Protein AF-A0A7S2NS89-F1 (afdb_monomer_lite)

Structure (mmCIF, N/CA/C/O backbone):
data_AF-A0A7S2NS89-F1
#
_entry.id   AF-A0A7S2NS89-F1
#
loop_
_atom_site.group_PDB
_atom_site.id
_atom_site.type_symbol
_atom_site.label_atom_id
_atom_site.label_alt_id
_atom_site.label_comp_id
_atom_site.label_asym_id
_atom_site.label_entity_id
_atom_site.label_seq_id
_atom_site.pdbx_PDB_ins_code
_atom_site.Cartn_x
_atom_site.Cartn_y
_atom_site.Cartn_z
_atom_site.occupancy
_atom_site.B_iso_or_equiv
_atom_site.auth_seq_id
_atom_site.auth_comp_id
_atom_site.auth_asym_id
_atom_site.auth_atom_id
_atom_site.pdbx_PDB_model_num
ATOM 1 N N . ASP A 1 1 ? 35.127 47.337 -14.098 1.00 48.06 1 ASP A N 1
ATOM 2 C CA . ASP A 1 1 ? 35.191 46.526 -12.872 1.00 48.06 1 ASP A CA 1
ATOM 3 C C . ASP A 1 1 ? 33.994 46.816 -11.997 1.00 48.06 1 ASP A C 1
ATOM 5 O O . ASP A 1 1 ? 33.797 47.958 -11.610 1.00 48.06 1 ASP A O 1
ATOM 9 N N . LEU A 1 2 ? 33.151 45.804 -11.791 1.00 50.16 2 LEU A N 1
ATOM 10 C CA . LEU A 1 2 ? 32.056 45.836 -10.822 1.00 50.16 2 LEU A CA 1
ATOM 11 C C . LEU A 1 2 ? 32.636 45.381 -9.487 1.00 50.16 2 LEU A C 1
ATOM 13 O O . LEU A 1 2 ? 33.186 44.279 -9.414 1.00 50.16 2 LEU A O 1
ATOM 17 N N . SER A 1 3 ? 32.561 46.225 -8.461 1.00 69.19 3 SER A N 1
ATOM 18 C CA . SER A 1 3 ? 33.029 45.833 -7.138 1.00 69.19 3 SER A CA 1
ATOM 19 C C . SER A 1 3 ? 32.015 44.875 -6.487 1.00 69.19 3 SER A C 1
ATOM 21 O O . SER A 1 3 ? 30.816 44.941 -6.789 1.00 69.19 3 SER A O 1
ATOM 23 N N . PRO A 1 4 ? 32.447 43.960 -5.604 1.00 64.50 4 PRO A N 1
ATOM 24 C CA . PRO A 1 4 ? 31.531 43.089 -4.863 1.00 64.50 4 PRO A CA 1
ATOM 25 C C . PRO A 1 4 ? 30.450 43.873 -4.106 1.00 64.50 4 PRO A C 1
ATOM 27 O O . PRO A 1 4 ? 29.321 43.408 -3.961 1.00 64.50 4 PRO A O 1
ATOM 30 N N . GLU A 1 5 ? 30.779 45.086 -3.669 1.00 62.38 5 GLU A N 1
ATOM 31 C CA . GLU A 1 5 ? 29.882 45.993 -2.963 1.00 62.38 5 GLU A CA 1
ATOM 32 C C . GLU A 1 5 ? 28.824 46.584 -3.899 1.00 62.38 5 GLU A C 1
ATOM 34 O O . GLU A 1 5 ? 27.669 46.693 -3.498 1.00 62.38 5 GLU A O 1
ATOM 39 N N . ASP A 1 6 ? 29.166 46.902 -5.151 1.00 61.66 6 ASP A N 1
ATOM 40 C CA . ASP A 1 6 ? 28.194 47.343 -6.159 1.00 61.66 6 ASP A CA 1
ATOM 41 C C . ASP A 1 6 ? 27.195 46.233 -6.497 1.00 61.66 6 ASP A C 1
ATOM 43 O O . ASP A 1 6 ? 26.000 46.492 -6.612 1.00 61.66 6 ASP A O 1
ATOM 47 N N . ILE A 1 7 ? 27.652 44.980 -6.562 1.00 67.88 7 ILE A N 1
ATOM 48 C CA . ILE A 1 7 ? 26.784 43.810 -6.763 1.00 67.88 7 ILE A CA 1
ATOM 49 C C . ILE A 1 7 ? 25.850 43.618 -5.560 1.00 67.88 7 ILE A C 1
ATOM 51 O O . ILE A 1 7 ? 24.650 43.397 -5.729 1.00 67.88 7 ILE A O 1
ATOM 55 N N . PHE A 1 8 ? 26.372 43.757 -4.339 1.00 67.12 8 PHE A N 1
ATOM 56 C CA . PHE A 1 8 ? 25.578 43.675 -3.112 1.00 67.12 8 PHE A CA 1
ATOM 57 C C . PHE A 1 8 ? 24.547 44.814 -3.037 1.00 67.12 8 PHE A C 1
ATOM 59 O O . PHE A 1 8 ? 23.379 44.596 -2.723 1.00 67.12 8 PHE A O 1
ATOM 66 N N . ASN A 1 9 ? 24.934 46.033 -3.404 1.00 69.12 9 ASN A N 1
ATOM 67 C CA . ASN A 1 9 ? 24.056 47.201 -3.387 1.00 69.12 9 ASN A CA 1
ATOM 68 C C . ASN A 1 9 ? 22.984 47.151 -4.488 1.00 69.12 9 ASN A C 1
ATOM 70 O O . ASN A 1 9 ? 21.846 47.549 -4.236 1.00 69.12 9 ASN A O 1
ATOM 74 N N . MET A 1 10 ? 23.300 46.598 -5.666 1.00 69.25 10 MET A N 1
ATOM 75 C CA . MET A 1 10 ? 22.321 46.298 -6.721 1.00 69.25 10 MET A CA 1
ATOM 76 C C . MET A 1 10 ? 21.316 45.223 -6.284 1.00 69.25 10 MET A C 1
ATOM 78 O O . MET A 1 10 ? 20.153 45.278 -6.678 1.00 69.25 10 MET A O 1
ATOM 82 N N . PHE A 1 11 ? 21.740 44.279 -5.440 1.00 64.88 11 PHE A N 1
ATOM 83 C CA . PHE A 1 11 ? 20.894 43.203 -4.921 1.00 64.88 11 PHE A CA 1
ATOM 84 C C . PHE A 1 11 ? 20.014 43.634 -3.729 1.00 64.88 11 PHE A C 1
ATOM 86 O O . PHE A 1 11 ? 18.867 43.205 -3.632 1.00 64.88 11 PHE A O 1
ATOM 93 N N . PHE A 1 12 ? 20.501 44.512 -2.843 1.00 65.62 12 PHE A N 1
ATOM 94 C CA . PHE A 1 12 ? 19.780 44.954 -1.633 1.00 65.62 12 PHE A CA 1
ATOM 95 C C . PHE A 1 12 ? 19.174 46.370 -1.727 1.00 65.62 12 PHE A C 1
ATOM 97 O O . PHE A 1 12 ? 18.590 46.865 -0.762 1.00 65.62 12 PHE A O 1
ATOM 104 N N . GLY A 1 13 ? 19.267 47.027 -2.888 1.00 58.16 13 GLY A N 1
ATOM 105 C CA . GLY A 1 13 ? 18.578 48.289 -3.184 1.00 58.16 13 GLY A CA 1
ATOM 106 C C . GLY A 1 13 ? 19.072 49.502 -2.388 1.00 58.16 13 GLY A C 1
ATOM 107 O O . GLY A 1 13 ? 18.308 50.447 -2.184 1.00 58.16 13 GLY A O 1
ATOM 108 N N . MET A 1 14 ? 20.323 49.489 -1.918 1.00 56.84 14 MET A N 1
ATOM 109 C CA . MET A 1 14 ? 20.934 50.637 -1.241 1.00 56.84 14 MET A CA 1
ATOM 110 C C . MET A 1 14 ? 21.544 51.587 -2.289 1.00 56.84 14 MET A C 1
ATOM 112 O O . MET A 1 14 ? 22.301 51.120 -3.141 1.00 56.84 14 MET A O 1
ATOM 116 N N . PRO A 1 15 ? 21.252 52.904 -2.270 1.00 52.16 15 PRO A N 1
ATOM 117 C CA . PRO A 1 15 ? 21.826 53.823 -3.248 1.00 52.16 15 PRO A CA 1
ATOM 118 C C . PRO A 1 15 ? 23.356 53.884 -3.087 1.00 52.16 15 PRO A C 1
ATOM 120 O O . PRO A 1 15 ? 23.833 54.063 -1.960 1.00 52.16 15 PRO A O 1
ATOM 123 N N . PRO A 1 16 ? 24.137 53.758 -4.178 1.00 51.62 16 PRO A N 1
ATOM 124 C CA . PRO A 1 16 ? 25.591 53.717 -4.099 1.00 51.62 16 PRO A CA 1
ATOM 125 C C . PRO A 1 16 ? 26.120 55.052 -3.570 1.00 51.62 16 PRO A C 1
ATOM 127 O O . PRO A 1 16 ? 26.028 56.094 -4.223 1.00 51.62 16 PRO A O 1
ATOM 130 N N . ARG A 1 17 ? 26.683 55.037 -2.358 1.00 53.09 17 ARG A N 1
ATOM 131 C CA . ARG A 1 17 ? 27.463 56.165 -1.847 1.00 53.09 17 ARG A CA 1
ATOM 132 C C . ARG A 1 17 ? 28.819 56.137 -2.535 1.00 53.09 17 ARG A C 1
ATOM 134 O O . ARG A 1 17 ? 29.743 55.474 -2.075 1.00 53.09 17 ARG A O 1
ATOM 141 N N . GLY A 1 18 ? 28.895 56.844 -3.659 1.00 46.75 18 GLY A N 1
ATOM 142 C CA . GLY A 1 18 ? 30.126 57.052 -4.406 1.00 46.75 18 GLY A CA 1
ATOM 143 C C . GLY A 1 18 ? 31.247 57.552 -3.496 1.00 46.75 18 GLY A C 1
ATOM 144 O O . GLY A 1 18 ? 31.109 58.551 -2.788 1.00 46.75 18 GLY A O 1
ATOM 145 N N . HIS A 1 19 ? 32.359 56.828 -3.514 1.00 48.91 19 HIS A N 1
ATOM 146 C CA . HIS A 1 19 ? 33.602 57.192 -2.859 1.00 48.91 19 HIS A CA 1
ATOM 147 C C . HIS A 1 19 ? 34.240 58.349 -3.646 1.00 48.91 19 HIS A C 1
ATOM 149 O O . HIS A 1 19 ? 34.795 58.139 -4.722 1.00 48.91 19 HIS A O 1
ATOM 155 N N . GLY A 1 20 ? 34.115 59.585 -3.151 1.00 40.28 20 GLY A N 1
ATOM 156 C CA . GLY A 1 20 ? 34.616 60.768 -3.853 1.00 40.28 20 GLY A CA 1
ATOM 157 C C . GLY A 1 20 ? 34.878 61.971 -2.946 1.00 40.28 20 GLY A C 1
ATOM 158 O O . GLY A 1 20 ? 33.990 62.787 -2.737 1.00 40.28 20 GLY A O 1
ATOM 159 N N . GLY A 1 21 ? 36.129 62.102 -2.487 1.00 37.44 21 GLY A N 1
ATOM 160 C CA . GLY A 1 21 ? 36.785 63.389 -2.204 1.00 37.44 21 GLY A CA 1
ATOM 161 C C . GLY A 1 21 ? 36.569 64.039 -0.819 1.00 37.44 21 GLY A C 1
ATOM 162 O O . GLY A 1 21 ? 35.435 64.210 -0.377 1.00 37.44 21 GLY A O 1
ATOM 163 N N . PRO A 1 22 ? 37.639 64.496 -0.132 1.00 43.19 22 PRO A N 1
ATOM 164 C CA . PRO A 1 22 ? 37.519 65.280 1.093 1.00 43.19 22 PRO A CA 1
ATOM 165 C C . PRO A 1 22 ? 37.335 66.772 0.770 1.00 43.19 22 PRO A C 1
ATOM 167 O O . PRO A 1 22 ? 38.300 67.460 0.439 1.00 43.19 22 PRO A O 1
ATOM 170 N N . GLN A 1 23 ? 36.120 67.308 0.928 1.00 39.75 23 GLN A N 1
ATOM 171 C CA . GLN A 1 23 ? 35.883 68.755 0.862 1.00 39.75 23 GLN A CA 1
ATOM 172 C C . GLN A 1 23 ? 35.448 69.300 2.227 1.00 39.75 23 GLN A C 1
ATOM 174 O O . GLN A 1 23 ? 34.426 68.928 2.797 1.00 39.75 23 GLN A O 1
ATOM 179 N N . ARG A 1 24 ? 36.301 70.171 2.772 1.00 41.94 24 ARG A N 1
ATOM 180 C CA . ARG A 1 24 ? 36.167 70.836 4.072 1.00 41.94 24 ARG A CA 1
ATOM 181 C C . ARG A 1 24 ? 35.017 71.861 4.106 1.00 41.94 24 ARG A C 1
ATOM 183 O O . ARG A 1 24 ? 34.802 72.554 3.118 1.00 41.94 24 ARG A O 1
ATOM 190 N N . ARG A 1 25 ? 34.532 72.088 5.342 1.00 37.44 25 ARG A N 1
ATOM 191 C CA . ARG A 1 25 ? 33.980 73.326 5.969 1.00 37.44 25 ARG A CA 1
ATOM 192 C C . ARG A 1 25 ? 32.474 73.319 6.310 1.00 37.44 25 ARG A C 1
ATOM 194 O O . ARG A 1 25 ? 31.643 73.618 5.473 1.00 37.44 25 ARG A O 1
ATOM 201 N N . HIS A 1 26 ? 32.184 72.961 7.569 1.00 35.41 26 HIS A N 1
ATOM 202 C CA . HIS A 1 26 ? 31.571 73.746 8.672 1.00 35.41 26 HIS A CA 1
ATOM 203 C C . HIS A 1 26 ? 30.533 74.882 8.413 1.00 35.41 26 HIS A C 1
ATOM 205 O O . HIS A 1 26 ? 30.498 75.458 7.336 1.00 35.41 26 HIS A O 1
ATOM 211 N N . PRO A 1 27 ? 29.704 75.254 9.423 1.00 56.50 27 PRO A N 1
ATOM 212 C CA . PRO A 1 27 ? 28.263 74.964 9.460 1.00 56.50 27 PRO A CA 1
ATOM 213 C C . PRO A 1 27 ? 27.372 76.219 9.610 1.00 56.50 27 PRO A C 1
ATOM 215 O O . PRO A 1 27 ? 27.800 77.198 10.214 1.00 56.50 27 PRO A O 1
ATOM 218 N N . HIS A 1 28 ? 26.091 76.168 9.216 1.00 32.94 28 HIS A N 1
ATOM 219 C CA . HIS A 1 28 ? 25.079 77.029 9.849 1.00 32.94 28 HIS A CA 1
ATOM 220 C C . HIS A 1 28 ? 23.620 76.600 9.612 1.00 32.94 28 HIS A C 1
ATOM 222 O O . HIS A 1 28 ? 23.182 76.446 8.483 1.00 32.94 28 HIS A O 1
ATOM 228 N N . HIS A 1 29 ? 22.919 76.496 10.743 1.00 33.59 29 HIS A N 1
ATOM 229 C CA . HIS A 1 29 ? 21.560 76.952 11.047 1.00 33.59 29 HIS A CA 1
ATOM 230 C C . HIS A 1 29 ? 20.282 76.452 10.343 1.00 33.59 29 HIS A C 1
ATOM 232 O O . HIS A 1 29 ? 20.178 76.301 9.137 1.00 33.59 29 HIS A O 1
ATOM 238 N N . GLN A 1 30 ? 19.267 76.401 11.222 1.00 32.62 30 GLN A N 1
ATOM 239 C CA . GLN A 1 30 ? 17.824 76.565 11.014 1.00 32.62 30 GLN A CA 1
ATOM 240 C C . GLN A 1 30 ? 17.006 75.343 10.574 1.00 32.62 30 GLN A C 1
ATOM 242 O O . GLN A 1 30 ? 16.707 75.105 9.414 1.00 32.62 30 GLN A O 1
ATOM 247 N N . GLN A 1 31 ? 16.574 74.598 11.596 1.00 41.50 31 GLN A N 1
ATOM 248 C CA . GLN A 1 31 ? 15.170 74.553 12.026 1.00 41.50 31 GLN A CA 1
ATOM 249 C C . GLN A 1 31 ? 14.129 74.805 10.917 1.00 41.50 31 GLN A C 1
ATOM 251 O O . GLN A 1 31 ? 13.796 75.947 10.633 1.00 41.50 31 GLN A O 1
ATOM 256 N N . HIS A 1 32 ? 13.520 73.735 10.403 1.00 36.56 32 HIS A N 1
ATOM 257 C CA . HIS A 1 32 ? 12.125 73.765 9.968 1.00 36.56 32 HIS A CA 1
ATOM 258 C C . HIS A 1 32 ? 11.463 72.408 10.193 1.00 36.56 32 HIS A C 1
ATOM 260 O O . HIS A 1 32 ? 11.807 71.397 9.586 1.00 36.56 32 HIS A O 1
ATOM 266 N N . ALA A 1 33 ? 10.476 72.426 11.084 1.00 44.12 33 ALA A N 1
ATOM 267 C CA . ALA A 1 33 ? 9.448 71.415 11.184 1.00 44.12 33 ALA A CA 1
ATOM 268 C C . ALA A 1 33 ? 8.653 71.360 9.873 1.00 44.12 33 ALA A C 1
ATOM 270 O O . ALA A 1 33 ? 8.085 72.367 9.452 1.00 44.12 33 ALA A O 1
ATOM 271 N N . ARG A 1 34 ? 8.551 70.175 9.271 1.00 38.28 34 ARG A N 1
ATOM 272 C CA . ARG A 1 34 ? 7.409 69.791 8.438 1.00 38.28 34 ARG A CA 1
ATOM 273 C C . ARG A 1 34 ? 7.126 68.316 8.669 1.00 38.28 34 ARG A C 1
ATOM 275 O O . ARG A 1 34 ? 7.980 67.472 8.421 1.00 38.28 34 ARG A O 1
ATOM 282 N N . GLY A 1 35 ? 5.923 68.042 9.172 1.00 45.91 35 GLY A N 1
ATOM 283 C CA . GLY A 1 35 ? 5.349 66.708 9.178 1.00 45.91 35 GLY A CA 1
ATOM 284 C C . GLY A 1 35 ? 5.353 66.166 7.755 1.00 45.91 35 GLY A C 1
ATOM 285 O O . GLY A 1 35 ? 4.686 66.708 6.879 1.00 45.91 35 GLY A O 1
ATOM 286 N N . GLY A 1 36 ? 6.158 65.137 7.532 1.00 37.62 36 GLY A N 1
ATOM 287 C CA . GLY A 1 36 ? 6.069 64.290 6.360 1.00 37.62 36 GLY A CA 1
ATOM 288 C C . GLY A 1 36 ? 5.317 63.049 6.785 1.00 37.62 36 GLY A C 1
ATOM 289 O O . GLY A 1 36 ? 5.808 62.294 7.622 1.00 37.62 36 GLY A O 1
ATOM 290 N N . GLN A 1 37 ? 4.116 62.866 6.241 1.00 40.47 37 GLN A N 1
ATOM 291 C CA . GLN A 1 37 ? 3.494 61.554 6.180 1.00 40.47 37 GLN A CA 1
ATOM 292 C C . GLN A 1 37 ? 4.556 60.588 5.663 1.00 40.47 37 GLN A C 1
ATOM 294 O O . GLN A 1 37 ? 5.116 60.780 4.584 1.00 40.47 37 GLN A O 1
ATOM 299 N N . GLN A 1 38 ? 4.907 59.620 6.499 1.00 42.22 38 GLN A N 1
ATOM 300 C CA . GLN A 1 38 ? 5.861 58.584 6.167 1.00 42.22 38 GLN A CA 1
ATOM 301 C C . GLN A 1 38 ? 5.129 57.646 5.206 1.00 42.22 38 GLN A C 1
ATOM 303 O O . GLN A 1 38 ? 4.567 56.634 5.613 1.00 42.22 38 GLN A O 1
ATOM 308 N N . GLU A 1 39 ? 5.028 58.053 3.938 1.00 51.56 39 GLU A N 1
ATOM 309 C CA . GLU A 1 39 ? 4.599 57.165 2.871 1.00 51.56 39 GLU A CA 1
ATOM 310 C C . GLU A 1 39 ? 5.614 56.033 2.834 1.00 51.56 39 GLU A C 1
ATOM 312 O O . GLU A 1 39 ? 6.768 56.199 2.428 1.00 51.56 39 GLU A O 1
ATOM 317 N N . VAL A 1 40 ? 5.196 54.882 3.350 1.00 55.91 40 VAL A N 1
ATOM 318 C CA . VAL A 1 40 ? 5.936 53.636 3.240 1.00 55.91 40 VAL A CA 1
ATOM 319 C C . VAL A 1 40 ? 5.871 53.242 1.768 1.00 55.91 40 VAL A C 1
ATOM 321 O O . VAL A 1 40 ? 5.026 52.460 1.344 1.00 55.91 40 VAL A O 1
ATOM 324 N N . ASN A 1 41 ? 6.747 53.846 0.970 1.00 57.72 41 ASN A N 1
ATOM 325 C CA . ASN A 1 41 ? 6.987 53.455 -0.406 1.00 57.72 41 ASN A CA 1
ATOM 326 C C . ASN A 1 41 ? 7.738 52.122 -0.352 1.00 57.72 41 ASN A C 1
ATOM 328 O O . ASN A 1 41 ? 8.968 52.065 -0.334 1.00 57.72 41 ASN A O 1
ATOM 332 N N . VAL A 1 42 ? 6.976 51.036 -0.220 1.00 61.00 42 VAL A N 1
ATOM 333 C CA . VAL A 1 42 ? 7.495 49.680 -0.369 1.00 61.00 42 VAL A CA 1
ATOM 334 C C . VAL A 1 42 ? 8.008 49.543 -1.796 1.00 61.00 42 VAL A C 1
ATOM 336 O O . VAL A 1 42 ? 7.242 49.471 -2.753 1.00 61.00 42 VAL A O 1
ATOM 339 N N . ASN A 1 43 ? 9.328 49.544 -1.955 1.00 70.88 43 ASN A N 1
ATOM 340 C CA . ASN A 1 43 ? 9.937 49.312 -3.251 1.00 70.88 43 ASN A CA 1
ATOM 341 C C . ASN A 1 43 ? 9.707 47.840 -3.624 1.00 70.88 43 ASN A C 1
ATOM 343 O O . ASN A 1 43 ? 10.364 46.956 -3.075 1.00 70.88 43 ASN A O 1
ATOM 347 N N . LEU A 1 44 ? 8.766 47.567 -4.537 1.00 64.50 44 LEU A N 1
ATOM 348 C CA . LEU A 1 44 ? 8.403 46.205 -4.955 1.00 64.50 44 LEU A CA 1
ATOM 349 C C . LEU A 1 44 ? 9.616 45.378 -5.421 1.00 64.50 44 LEU A C 1
ATOM 351 O O . LEU A 1 44 ? 9.601 44.155 -5.298 1.00 64.50 44 LEU A O 1
ATOM 355 N N . MET A 1 45 ? 10.692 46.020 -5.892 1.00 70.19 45 MET A N 1
ATOM 356 C CA . MET A 1 45 ? 11.936 45.330 -6.255 1.00 70.19 45 MET A CA 1
ATOM 357 C C . MET A 1 45 ? 12.622 44.639 -5.066 1.00 70.19 45 MET A C 1
ATOM 359 O O . MET A 1 45 ? 13.252 43.605 -5.260 1.00 70.19 45 MET A O 1
ATOM 363 N N . GLN A 1 46 ? 12.454 45.130 -3.832 1.00 68.69 46 GLN A N 1
ATOM 364 C CA . GLN A 1 46 ? 13.001 44.483 -2.628 1.00 68.69 46 GLN A CA 1
ATOM 365 C C . GLN A 1 46 ? 12.258 43.189 -2.251 1.00 68.69 46 GLN A C 1
ATOM 367 O O . GLN A 1 46 ? 12.792 42.368 -1.508 1.00 68.69 46 GLN A O 1
ATOM 372 N N . LEU A 1 47 ? 11.044 42.977 -2.774 1.00 74.12 47 LEU A N 1
ATOM 373 C CA . LEU A 1 47 ? 10.272 41.745 -2.577 1.00 74.12 47 LEU A CA 1
ATOM 374 C C . LEU A 1 47 ? 10.609 40.652 -3.602 1.00 74.12 47 LEU A C 1
ATOM 376 O O . LEU A 1 47 ? 10.259 39.494 -3.377 1.00 74.12 47 LEU A O 1
ATOM 380 N N . ALA A 1 48 ? 11.320 40.979 -4.687 1.00 79.31 48 ALA A N 1
ATOM 381 C CA . ALA A 1 48 ? 11.735 40.022 -5.712 1.00 79.31 48 ALA A CA 1
ATOM 382 C C . ALA A 1 48 ? 12.496 38.788 -5.171 1.00 79.31 48 ALA A C 1
ATOM 384 O O . ALA A 1 48 ? 12.122 37.676 -5.552 1.00 79.31 48 ALA A O 1
ATOM 385 N N . PRO A 1 49 ? 13.499 38.903 -4.270 1.00 81.06 49 PRO A N 1
ATOM 386 C CA . PRO A 1 49 ? 14.205 37.724 -3.759 1.00 81.06 49 PRO A CA 1
ATOM 387 C C . PRO A 1 49 ? 13.286 36.795 -2.955 1.00 81.06 49 PRO A C 1
ATOM 389 O O . PRO A 1 49 ? 13.348 35.578 -3.115 1.00 81.06 49 PRO A O 1
ATOM 392 N N . PHE A 1 50 ? 12.376 37.346 -2.148 1.00 85.75 50 PHE A N 1
ATOM 393 C CA . PHE A 1 50 ? 11.405 36.549 -1.392 1.00 85.75 50 PHE A CA 1
ATOM 394 C C . PHE A 1 50 ? 10.351 35.910 -2.302 1.00 85.75 50 PHE A C 1
ATOM 396 O O . PHE A 1 50 ? 9.985 34.754 -2.095 1.00 85.75 50 PHE A O 1
ATOM 403 N N . ALA A 1 51 ? 9.904 36.624 -3.339 1.00 81.31 51 ALA A N 1
ATOM 404 C CA . ALA A 1 51 ? 8.977 36.094 -4.334 1.00 81.31 51 ALA A CA 1
ATOM 405 C C . ALA A 1 51 ? 9.595 34.928 -5.121 1.00 81.31 51 ALA A C 1
ATOM 407 O O . ALA A 1 51 ? 8.934 33.914 -5.315 1.00 81.31 51 ALA A O 1
ATOM 408 N N . LEU A 1 52 ? 10.871 35.022 -5.514 1.00 85.00 52 LEU A N 1
ATOM 409 C CA . LEU A 1 52 ? 11.584 33.927 -6.180 1.00 85.00 52 LEU A CA 1
ATOM 410 C C . LEU A 1 52 ? 11.721 32.694 -5.281 1.00 85.00 52 LEU A C 1
ATOM 412 O O . LEU A 1 52 ? 11.470 31.582 -5.740 1.00 85.00 52 LEU A O 1
ATOM 416 N N . LEU A 1 53 ? 12.061 32.880 -4.001 1.00 85.31 53 LEU A N 1
ATOM 417 C CA . LEU A 1 53 ? 12.139 31.779 -3.034 1.00 85.31 53 LEU A CA 1
ATOM 418 C C . LEU A 1 53 ? 10.775 31.114 -2.804 1.00 85.31 53 LEU A C 1
ATOM 420 O O . LEU A 1 53 ? 10.697 29.891 -2.709 1.00 85.31 53 LEU A O 1
ATOM 424 N N . PHE A 1 54 ? 9.698 31.901 -2.755 1.00 86.56 54 PHE A N 1
ATOM 425 C CA . PHE A 1 54 ? 8.333 31.393 -2.629 1.00 86.56 54 PHE A CA 1
ATOM 426 C C . PHE A 1 54 ? 7.874 30.645 -3.889 1.00 86.56 54 PHE A C 1
ATOM 428 O O . PHE A 1 54 ? 7.309 29.563 -3.798 1.00 86.56 54 PHE A O 1
ATOM 435 N N . LEU A 1 55 ? 8.170 31.162 -5.083 1.00 85.25 55 LEU A N 1
ATOM 436 C CA . LEU A 1 55 ? 7.887 30.450 -6.331 1.00 85.25 55 LEU A CA 1
ATOM 437 C C . LEU A 1 55 ? 8.691 29.147 -6.424 1.00 85.25 55 LEU A C 1
ATOM 439 O O . LEU A 1 55 ? 8.138 28.125 -6.813 1.00 85.25 55 LEU A O 1
ATOM 443 N N . PHE A 1 56 ? 9.962 29.149 -6.013 1.00 82.81 56 PHE A N 1
ATOM 444 C CA . PHE A 1 56 ? 10.796 27.946 -5.979 1.00 82.81 56 PHE A CA 1
ATOM 445 C C . PHE A 1 56 ? 10.290 26.904 -4.971 1.00 82.81 56 PHE A C 1
ATOM 447 O O . PHE A 1 56 ? 10.321 25.706 -5.257 1.00 82.81 56 PHE A O 1
ATOM 454 N N . SER A 1 57 ? 9.779 27.329 -3.811 1.00 81.19 57 SER A N 1
ATOM 455 C CA . SER A 1 57 ? 9.173 26.404 -2.847 1.00 81.19 57 SER A CA 1
ATOM 456 C C . SER A 1 57 ? 7.867 25.799 -3.372 1.00 81.19 57 SER A C 1
ATOM 458 O O . SER A 1 57 ? 7.650 24.604 -3.193 1.00 81.19 57 SER A O 1
ATOM 460 N N . LEU A 1 58 ? 7.045 26.575 -4.089 1.00 78.31 58 LEU A N 1
ATOM 461 C CA . LEU A 1 58 ? 5.841 26.068 -4.756 1.00 78.31 58 LEU A CA 1
ATOM 462 C C . LEU A 1 58 ? 6.175 25.127 -5.918 1.00 78.31 58 LEU A C 1
ATOM 464 O O . LEU A 1 58 ? 5.527 24.105 -6.091 1.00 78.31 58 LEU A O 1
ATOM 468 N N . VAL A 1 59 ? 7.216 25.429 -6.693 1.00 71.75 59 VAL A N 1
ATOM 469 C CA . VAL A 1 59 ? 7.744 24.537 -7.734 1.00 71.75 59 VAL A CA 1
ATOM 470 C C . VAL A 1 59 ? 8.272 23.240 -7.105 1.00 71.75 59 VAL A C 1
ATOM 472 O O . VAL A 1 59 ? 8.046 22.168 -7.645 1.00 71.75 59 VAL A O 1
ATOM 475 N N . SER A 1 60 ? 8.883 23.288 -5.921 1.00 65.00 60 SER A N 1
ATOM 476 C CA . SER A 1 60 ? 9.392 22.079 -5.250 1.00 65.00 60 SER A CA 1
ATOM 477 C C . SER A 1 60 ? 8.289 21.125 -4.765 1.00 65.00 60 SER A C 1
ATOM 479 O O . SER A 1 60 ? 8.572 19.955 -4.518 1.00 65.00 60 SER A O 1
ATOM 481 N N . THR A 1 61 ? 7.045 21.597 -4.608 1.00 63.53 61 THR A N 1
ATOM 482 C CA . THR A 1 61 ? 5.890 20.742 -4.272 1.00 63.53 61 THR A CA 1
ATOM 483 C C . THR A 1 61 ? 5.125 20.261 -5.501 1.00 63.53 61 THR A C 1
ATOM 485 O O . THR A 1 61 ? 4.330 19.326 -5.390 1.00 63.53 61 THR A O 1
ATOM 488 N N . LEU A 1 62 ? 5.358 20.864 -6.671 1.00 61.84 62 LEU A N 1
ATOM 489 C CA . LEU A 1 62 ? 4.838 20.334 -7.921 1.00 61.84 62 LEU A CA 1
ATOM 490 C C . LEU A 1 62 ? 5.616 19.053 -8.257 1.00 61.84 62 LEU A C 1
ATOM 492 O O . LEU A 1 62 ? 6.848 19.063 -8.222 1.00 61.84 62 LEU A O 1
ATOM 496 N N . PRO A 1 63 ? 4.935 17.949 -8.600 1.00 59.81 63 PRO A N 1
ATOM 497 C CA . PRO A 1 63 ? 5.591 16.745 -9.087 1.00 59.81 63 PRO A CA 1
ATOM 498 C C . PRO A 1 63 ? 6.201 17.028 -10.470 1.00 59.81 63 PRO A C 1
ATOM 500 O O . PRO A 1 63 ? 5.602 16.761 -11.510 1.00 59.81 63 PRO A O 1
ATOM 503 N N . PHE A 1 64 ? 7.392 17.629 -10.489 1.00 49.62 64 PHE A N 1
ATOM 504 C CA . PHE A 1 64 ? 8.232 17.733 -11.673 1.00 49.62 64 PHE A CA 1
ATOM 505 C C . PHE A 1 64 ? 8.841 16.371 -11.935 1.00 49.62 64 PHE A C 1
ATOM 507 O O . PHE A 1 64 ? 9.847 15.997 -11.342 1.00 49.62 64 PHE A O 1
ATOM 514 N N . GLY A 1 65 ? 8.207 15.628 -12.826 1.00 43.91 65 GLY A N 1
ATOM 515 C CA . GLY A 1 65 ? 8.714 14.341 -13.239 1.00 43.91 65 GLY A CA 1
ATOM 516 C C . GLY A 1 65 ? 7.578 13.376 -13.438 1.00 43.91 65 GLY A C 1
ATOM 517 O O . GLY A 1 65 ? 6.971 12.872 -12.500 1.00 43.91 65 GLY A O 1
ATOM 518 N N . ASN A 1 66 ? 7.372 13.051 -14.698 1.00 46.06 66 ASN A N 1
ATOM 519 C CA . ASN A 1 66 ? 6.964 11.740 -15.169 1.00 46.06 66 ASN A CA 1
ATOM 520 C C . ASN A 1 66 ? 7.982 10.673 -14.705 1.00 46.06 66 ASN A C 1
ATOM 522 O O . ASN A 1 66 ? 8.518 9.913 -15.508 1.00 46.06 66 ASN A O 1
ATOM 526 N N . ASP A 1 67 ? 8.188 10.572 -13.390 1.00 49.03 67 ASP A N 1
ATOM 527 C CA . ASP A 1 67 ? 8.476 9.322 -12.705 1.00 49.03 67 ASP A CA 1
ATOM 528 C C . ASP A 1 67 ? 7.197 8.491 -12.808 1.00 49.03 67 ASP A C 1
ATOM 530 O O . ASP A 1 67 ? 6.478 8.254 -11.836 1.00 49.03 67 ASP A O 1
ATOM 534 N N . ALA A 1 68 ? 6.857 8.104 -14.040 1.00 59.75 68 ALA A N 1
ATOM 535 C CA . ALA A 1 68 ? 5.934 7.021 -14.270 1.00 59.75 68 ALA A CA 1
ATOM 536 C C . ALA A 1 68 ? 6.578 5.832 -13.565 1.00 59.75 68 ALA A C 1
ATOM 538 O O . ALA A 1 68 ? 7.569 5.271 -14.044 1.00 59.75 68 ALA A O 1
ATOM 539 N N . THR A 1 69 ? 6.089 5.534 -12.361 1.00 74.50 69 THR A N 1
ATOM 540 C CA . THR A 1 69 ? 6.494 4.348 -11.625 1.00 74.50 69 THR A CA 1
ATOM 541 C C . THR A 1 69 ? 6.408 3.195 -12.612 1.00 74.50 69 THR A C 1
ATOM 543 O O . THR A 1 69 ? 5.391 3.090 -13.287 1.00 74.50 69 THR A O 1
ATOM 546 N N . PRO A 1 70 ? 7.440 2.348 -12.751 1.00 85.88 70 PRO A N 1
ATOM 547 C CA . PRO A 1 70 ? 7.500 1.360 -13.834 1.00 85.88 70 PRO A CA 1
ATOM 548 C C . PRO A 1 70 ? 6.400 0.287 -13.754 1.00 85.88 70 PRO A C 1
ATOM 550 O O . PRO A 1 70 ? 6.344 -0.615 -14.581 1.00 85.88 70 PRO A O 1
ATOM 553 N N . TYR A 1 71 ? 5.553 0.367 -12.732 1.00 92.12 71 TYR A N 1
ATOM 554 C CA . TYR A 1 71 ? 4.383 -0.451 -12.512 1.00 92.12 71 TYR A CA 1
ATOM 555 C C . TYR A 1 71 ? 3.291 0.358 -11.804 1.00 92.12 71 TYR A C 1
ATOM 557 O O . TYR A 1 71 ? 3.539 1.406 -11.196 1.00 92.12 71 TYR A O 1
ATOM 565 N N . SER A 1 72 ? 2.093 -0.217 -11.792 1.00 92.50 72 SER A N 1
ATOM 566 C CA . SER A 1 72 ? 0.960 0.184 -10.969 1.00 92.50 72 SER A CA 1
ATOM 567 C C . SER A 1 72 ? 0.307 -1.040 -10.320 1.00 92.50 72 SER A C 1
ATOM 569 O O . SER A 1 72 ? 0.274 -2.119 -10.901 1.00 92.50 72 SER A O 1
ATOM 571 N N . LEU A 1 73 ? -0.259 -0.879 -9.120 1.00 92.94 73 LEU A N 1
ATOM 572 C CA . LEU A 1 73 ? -1.096 -1.899 -8.457 1.00 92.94 73 LEU A CA 1
ATOM 573 C C . LEU A 1 73 ? -2.578 -1.808 -8.871 1.00 92.94 73 LEU A C 1
ATOM 575 O O . LEU A 1 73 ? -3.441 -2.446 -8.263 1.00 92.94 73 LEU A O 1
ATOM 579 N N . GLN A 1 74 ? -2.886 -0.942 -9.834 1.00 90.56 74 GLN A N 1
ATOM 580 C CA . GLN A 1 74 ? -4.205 -0.752 -10.425 1.00 90.56 74 GLN A CA 1
ATOM 581 C C . GLN A 1 74 ? -4.058 -0.538 -11.930 1.00 90.56 74 GLN A C 1
ATOM 583 O O . GLN A 1 74 ? -3.110 0.108 -12.380 1.00 90.56 74 GLN A O 1
ATOM 588 N N . VAL A 1 75 ? -5.021 -1.036 -12.697 1.00 89.31 75 VAL A N 1
ATOM 589 C CA . VAL A 1 75 ? -5.081 -0.777 -14.135 1.00 89.31 75 VAL A CA 1
ATOM 590 C C . VAL A 1 75 ? -5.192 0.727 -14.402 1.00 89.31 75 VAL A C 1
ATOM 592 O O . VAL A 1 75 ? -5.916 1.442 -13.707 1.00 89.31 75 VAL A O 1
ATOM 595 N N . SER A 1 76 ? -4.450 1.214 -15.392 1.00 86.12 76 SER A N 1
ATOM 596 C CA . SER A 1 76 ? -4.506 2.606 -15.850 1.00 86.12 76 SER A CA 1
ATOM 597 C C . SER A 1 76 ? -4.224 2.669 -17.349 1.00 86.12 76 SER A C 1
ATOM 599 O O . SER A 1 76 ? -3.657 1.727 -17.894 1.00 86.12 76 SER A O 1
ATOM 601 N N . ASP A 1 77 ? -4.555 3.781 -18.007 1.00 85.06 77 ASP A N 1
ATOM 602 C CA . ASP A 1 77 ? -4.348 3.933 -19.458 1.00 85.06 77 ASP A CA 1
ATOM 603 C C . ASP A 1 77 ? -2.878 3.752 -19.877 1.00 85.06 77 ASP A C 1
ATOM 605 O O . ASP A 1 77 ? -2.586 3.283 -20.975 1.00 85.06 77 ASP A O 1
ATOM 609 N N . VAL A 1 78 ? -1.944 4.090 -18.983 1.00 84.88 78 VAL A N 1
ATOM 610 C CA . VAL A 1 78 ? -0.495 3.933 -19.190 1.00 84.88 78 VAL A CA 1
ATOM 611 C C . VAL A 1 78 ? 0.029 2.547 -18.789 1.00 84.88 78 VAL A C 1
ATOM 613 O O . VAL A 1 78 ? 1.006 2.077 -19.366 1.00 84.88 78 VAL A O 1
ATOM 616 N N . HIS A 1 79 ? -0.626 1.877 -17.836 1.00 88.88 79 HIS A N 1
ATOM 617 C CA . HIS A 1 79 ? -0.262 0.548 -17.338 1.00 88.88 79 HIS A CA 1
ATOM 618 C C . HIS A 1 79 ? -1.411 -0.430 -17.605 1.00 88.88 79 HIS A C 1
ATOM 620 O O . HIS A 1 79 ? -2.272 -0.645 -16.745 1.00 88.88 79 HIS A O 1
ATOM 626 N N . GLY A 1 80 ? -1.437 -0.982 -18.819 1.00 88.62 80 GLY A N 1
ATOM 627 C CA . GLY A 1 80 ? -2.491 -1.884 -19.290 1.00 88.62 80 GLY A CA 1
ATOM 628 C C . GLY A 1 80 ? -2.102 -3.364 -19.315 1.00 88.62 80 GLY A C 1
ATOM 629 O O . GLY A 1 80 ? -2.987 -4.214 -19.370 1.00 88.62 80 GLY A O 1
ATOM 630 N N . LEU A 1 81 ? -0.807 -3.693 -19.267 1.00 91.38 81 LEU A N 1
ATOM 631 C CA . LEU A 1 81 ? -0.343 -5.080 -19.338 1.00 91.38 81 LEU A CA 1
ATOM 632 C C . LEU A 1 81 ? -0.262 -5.695 -17.945 1.00 91.38 81 LEU A C 1
ATOM 634 O O . LEU A 1 81 ? 0.514 -5.237 -17.111 1.00 91.38 81 LEU A O 1
ATOM 638 N N . GLU A 1 82 ? -1.056 -6.734 -17.707 1.00 94.56 82 GLU A N 1
ATOM 639 C CA . GLU A 1 82 ? -1.070 -7.467 -16.442 1.00 94.56 82 GLU A CA 1
ATOM 640 C C . GLU A 1 82 ? 0.138 -8.402 -16.326 1.00 94.56 82 GLU A C 1
ATOM 642 O O . GLU A 1 82 ? 0.480 -9.143 -17.249 1.00 94.56 82 GLU A O 1
ATOM 647 N N . ARG A 1 83 ? 0.764 -8.383 -15.153 1.00 94.44 83 ARG A N 1
ATOM 648 C CA . ARG A 1 83 ? 1.832 -9.288 -14.734 1.00 94.44 83 ARG A CA 1
ATOM 649 C C . ARG A 1 83 ? 1.588 -9.724 -13.290 1.00 94.44 83 ARG A C 1
ATOM 651 O O . ARG A 1 83 ? 0.801 -9.114 -12.568 1.00 94.44 83 ARG A O 1
ATOM 658 N N . SER A 1 84 ? 2.249 -10.797 -12.870 1.00 95.94 84 SER A N 1
ATOM 659 C CA . SER A 1 84 ? 2.207 -11.295 -11.491 1.00 95.94 84 SER A CA 1
ATOM 660 C C . SER A 1 84 ? 3.621 -11.522 -10.981 1.00 95.94 84 SER A C 1
ATOM 662 O O . SER A 1 84 ? 4.471 -11.961 -11.753 1.00 95.94 84 SER A O 1
ATOM 664 N N . THR A 1 85 ? 3.876 -11.193 -9.715 1.00 95.12 85 THR A N 1
ATOM 665 C CA . THR A 1 85 ? 5.194 -11.404 -9.100 1.00 95.12 85 THR A CA 1
ATOM 666 C C . THR A 1 85 ? 5.459 -12.884 -8.847 1.00 95.12 85 THR A C 1
ATOM 668 O O . THR A 1 85 ? 4.523 -13.661 -8.650 1.00 95.12 85 THR A O 1
ATOM 671 N N . GLU A 1 86 ? 6.729 -13.284 -8.843 1.00 91.50 86 GLU A N 1
ATOM 672 C CA . GLU A 1 86 ? 7.095 -14.698 -8.720 1.00 91.50 86 GLU A CA 1
ATOM 673 C C . GLU A 1 86 ? 6.873 -15.272 -7.306 1.00 91.50 86 GLU A C 1
ATOM 675 O O . GLU A 1 86 ? 6.466 -16.425 -7.189 1.00 91.50 86 GLU A O 1
ATOM 680 N N . ILE A 1 87 ? 7.112 -14.499 -6.233 1.00 89.88 87 ILE A N 1
ATOM 681 C CA . ILE A 1 87 ? 7.002 -15.013 -4.850 1.00 89.88 87 ILE A CA 1
ATOM 682 C C . ILE A 1 87 ? 5.554 -14.984 -4.375 1.00 89.88 87 ILE A C 1
ATOM 684 O O . ILE A 1 87 ? 4.985 -16.006 -4.003 1.00 89.88 87 ILE A O 1
ATOM 688 N N . LEU A 1 88 ? 4.964 -13.788 -4.347 1.00 92.62 88 LEU A N 1
ATOM 689 C CA . LEU A 1 88 ? 3.659 -13.566 -3.726 1.00 92.62 88 LEU A CA 1
ATOM 690 C C . LEU A 1 88 ? 2.496 -13.620 -4.720 1.00 92.62 88 LEU A C 1
ATOM 692 O O . LEU A 1 88 ? 1.346 -13.477 -4.306 1.00 92.62 88 LEU A O 1
ATOM 696 N N . GLY A 1 89 ? 2.762 -13.781 -6.020 1.00 93.44 89 GLY A N 1
ATOM 697 C CA . GLY A 1 89 ? 1.712 -13.787 -7.040 1.00 93.44 89 GLY A CA 1
ATOM 698 C C . GLY A 1 89 ? 0.931 -12.472 -7.097 1.00 93.44 89 GLY A C 1
ATOM 699 O O . GLY A 1 89 ? -0.252 -12.459 -7.442 1.00 93.44 89 GLY A O 1
ATOM 700 N N . VAL A 1 90 ? 1.553 -11.353 -6.710 1.00 95.25 90 VAL A N 1
ATOM 701 C CA . VAL A 1 90 ? 0.869 -10.059 -6.652 1.00 95.25 90 VAL A CA 1
ATOM 702 C C . VAL A 1 90 ? 0.644 -9.567 -8.069 1.00 95.25 90 VAL A C 1
ATOM 704 O O . VAL A 1 90 ? 1.594 -9.380 -8.823 1.00 95.25 90 VAL A O 1
ATOM 707 N N . ARG A 1 91 ? -0.618 -9.312 -8.418 1.00 95.69 91 ARG A N 1
ATOM 708 C CA . ARG A 1 91 ? -0.974 -8.718 -9.707 1.00 95.69 91 ARG A CA 1
ATOM 709 C C . ARG A 1 91 ? -0.578 -7.249 -9.762 1.00 95.69 91 ARG A C 1
ATOM 711 O O . ARG A 1 91 ? -0.946 -6.464 -8.885 1.00 95.69 91 ARG A O 1
ATOM 718 N N . TYR A 1 92 ? 0.139 -6.891 -10.816 1.00 95.38 92 TYR A N 1
ATOM 719 C CA . TYR A 1 92 ? 0.551 -5.530 -11.120 1.00 95.38 92 TYR A CA 1
ATOM 720 C C . TYR A 1 92 ? 0.429 -5.264 -12.618 1.00 95.38 92 TYR A C 1
ATOM 722 O O . TYR A 1 92 ? 0.362 -6.184 -13.429 1.00 95.38 92 TYR A O 1
ATOM 730 N N . TRP A 1 93 ? 0.373 -3.989 -12.980 1.00 95.88 93 TRP A N 1
ATOM 731 C CA . TRP A 1 93 ? 0.212 -3.544 -14.353 1.00 95.88 93 TRP A CA 1
ATOM 732 C C . TRP A 1 93 ? 1.428 -2.745 -14.791 1.00 95.88 93 TRP A C 1
ATOM 734 O O . TRP A 1 93 ? 1.932 -1.920 -14.029 1.00 95.88 93 TRP A O 1
ATOM 744 N N . VAL A 1 94 ? 1.873 -2.970 -16.022 1.00 94.88 94 VAL A N 1
ATOM 745 C CA . VAL A 1 94 ? 3.030 -2.306 -16.627 1.00 94.88 94 VAL A CA 1
ATOM 746 C C . VAL A 1 94 ? 2.681 -1.715 -17.989 1.00 94.88 94 VAL A C 1
ATOM 748 O O . VAL A 1 94 ? 1.627 -2.001 -18.566 1.00 94.88 94 VAL A O 1
ATOM 751 N N . ASP A 1 95 ? 3.559 -0.861 -18.501 1.00 92.00 95 ASP A N 1
ATOM 752 C CA . ASP A 1 95 ? 3.462 -0.335 -19.856 1.00 92.00 95 ASP A CA 1
ATOM 753 C C . ASP A 1 95 ? 4.054 -1.319 -20.891 1.00 92.00 95 ASP A C 1
ATOM 755 O O . ASP A 1 95 ? 4.852 -2.194 -20.542 1.00 92.00 95 ASP A O 1
ATOM 759 N N . PRO A 1 96 ? 3.743 -1.159 -22.189 1.00 90.19 96 PRO A N 1
ATOM 760 C CA . PRO A 1 96 ? 4.243 -2.047 -23.243 1.00 90.19 96 PRO A CA 1
ATOM 761 C C . PRO A 1 96 ? 5.765 -2.104 -23.416 1.00 90.19 96 PRO A C 1
ATOM 763 O O . PRO A 1 96 ? 6.270 -3.059 -23.999 1.00 90.19 96 PRO A O 1
ATOM 766 N N . THR A 1 97 ? 6.514 -1.106 -22.938 1.00 89.44 97 THR A N 1
ATOM 767 C CA . THR A 1 97 ? 7.983 -1.078 -23.053 1.00 89.44 97 THR A CA 1
ATOM 768 C C . THR A 1 97 ? 8.686 -1.696 -21.845 1.00 89.44 97 THR A C 1
ATOM 770 O O . THR A 1 97 ? 9.918 -1.723 -21.802 1.00 89.44 97 THR A O 1
ATOM 773 N N . PHE A 1 98 ? 7.931 -2.192 -20.862 1.00 91.44 98 PHE A N 1
ATOM 774 C CA . PHE A 1 98 ? 8.472 -2.753 -19.629 1.00 91.44 98 PHE A CA 1
ATOM 775 C C . PHE A 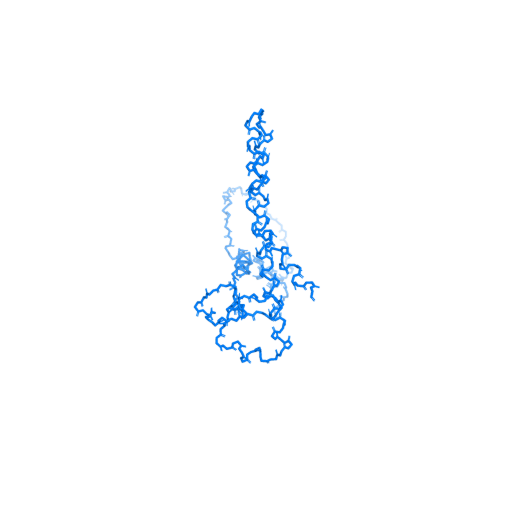1 98 ? 9.438 -3.911 -19.892 1.00 91.44 98 PHE A C 1
ATOM 777 O O . PHE A 1 98 ? 10.565 -3.876 -19.407 1.00 91.44 98 PHE A O 1
ATOM 784 N N . ASP A 1 99 ? 9.059 -4.877 -20.731 1.00 89.81 99 ASP A N 1
ATOM 785 C C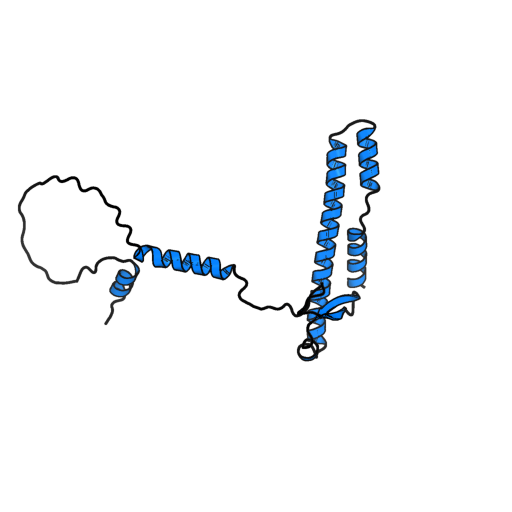A . ASP A 1 99 ? 9.898 -6.050 -21.018 1.00 89.81 99 ASP A CA 1
ATOM 786 C C . ASP A 1 99 ? 11.219 -5.675 -21.719 1.00 89.81 99 ASP A C 1
ATOM 788 O O . ASP A 1 99 ? 12.237 -6.339 -21.534 1.00 89.81 99 ASP A O 1
ATOM 792 N N . LEU A 1 100 ? 11.239 -4.571 -22.479 1.00 89.31 100 LEU A N 1
ATOM 793 C CA . LEU A 1 100 ? 12.462 -4.045 -23.096 1.00 89.31 100 LEU A CA 1
ATOM 794 C C . LEU A 1 100 ? 13.393 -3.407 -22.054 1.00 89.31 100 LEU A C 1
ATOM 796 O O . LEU A 1 100 ? 14.614 -3.530 -22.158 1.00 89.31 100 LEU A O 1
ATOM 800 N N . ARG A 1 101 ? 12.823 -2.727 -21.050 1.00 88.50 101 ARG A N 1
ATOM 801 C CA . ARG A 1 101 ? 13.562 -2.027 -19.985 1.00 88.50 101 ARG A CA 1
ATOM 802 C C . ARG A 1 101 ? 14.017 -2.953 -18.856 1.00 88.50 101 ARG A C 1
ATOM 804 O O . ARG A 1 101 ? 15.051 -2.698 -18.246 1.00 88.50 101 ARG A O 1
ATOM 811 N N . TYR A 1 102 ? 13.266 -4.020 -18.600 1.00 89.50 102 TYR A N 1
ATOM 812 C CA . TYR A 1 102 ? 13.458 -4.959 -17.493 1.00 89.50 102 TYR A CA 1
ATOM 813 C C . TYR A 1 102 ? 13.659 -6.393 -18.001 1.00 89.50 102 TYR A C 1
ATOM 815 O O . TYR A 1 102 ? 13.082 -7.339 -17.473 1.00 89.50 102 TYR A O 1
ATOM 823 N N . SER A 1 103 ? 14.481 -6.547 -19.042 1.00 89.00 103 SER A N 1
ATOM 824 C CA . SER A 1 103 ? 14.826 -7.850 -19.629 1.00 89.00 103 SER A CA 1
ATOM 825 C C . SER A 1 103 ? 15.784 -8.674 -18.761 1.00 89.00 103 SER A C 1
ATOM 827 O O . SER A 1 103 ? 15.789 -9.901 -18.828 1.00 89.00 103 SER A O 1
ATOM 829 N N . ASP A 1 104 ? 16.590 -8.006 -17.935 1.00 93.75 104 ASP A N 1
ATOM 830 C CA . ASP A 1 104 ? 17.485 -8.645 -16.976 1.00 93.75 104 ASP A CA 1
ATOM 831 C C . ASP A 1 104 ? 16.714 -9.157 -15.749 1.00 93.75 104 ASP A C 1
ATOM 833 O O . ASP A 1 104 ? 15.990 -8.402 -15.092 1.00 93.75 104 ASP A O 1
ATOM 837 N N . SER A 1 105 ? 16.919 -10.430 -15.399 1.00 91.88 105 SER A N 1
ATOM 838 C CA . SER A 1 105 ? 16.202 -11.090 -14.302 1.00 91.88 105 SER A CA 1
ATOM 839 C C . SER A 1 105 ? 16.502 -10.459 -12.942 1.00 91.88 105 SER A C 1
ATOM 841 O O . SER A 1 105 ? 15.603 -10.339 -12.111 1.00 91.88 105 SER A O 1
ATOM 843 N N . ALA A 1 106 ? 17.731 -9.987 -12.712 1.00 93.38 106 ALA A N 1
ATOM 844 C CA . ALA A 1 106 ? 18.090 -9.335 -11.456 1.00 93.38 106 ALA A CA 1
ATOM 845 C C . ALA A 1 106 ? 17.394 -7.973 -11.302 1.00 93.38 106 ALA A C 1
ATOM 847 O O . ALA A 1 106 ? 16.963 -7.605 -10.206 1.00 93.38 106 ALA A O 1
ATOM 848 N N . THR A 1 107 ? 17.261 -7.220 -12.394 1.00 91.75 107 THR A N 1
ATOM 849 C CA . THR A 1 107 ? 16.554 -5.935 -12.409 1.00 91.75 107 THR A CA 1
ATOM 850 C C . THR A 1 107 ? 15.041 -6.132 -12.296 1.00 91.75 107 THR A C 1
ATOM 852 O O . THR A 1 107 ? 14.406 -5.434 -11.503 1.00 91.75 107 THR A O 1
ATOM 855 N N . LEU A 1 108 ? 14.473 -7.120 -12.995 1.00 94.00 108 LEU A N 1
ATOM 856 C CA . LEU A 1 108 ? 13.068 -7.508 -12.852 1.00 94.00 108 LEU A CA 1
ATOM 857 C C . LEU A 1 108 ? 12.747 -7.886 -11.402 1.00 94.00 108 LEU A C 1
ATOM 859 O O . LEU A 1 108 ? 11.796 -7.364 -10.823 1.00 94.00 108 LEU A O 1
ATOM 863 N N . ARG A 1 109 ? 13.600 -8.701 -10.773 1.00 94.00 109 ARG A N 1
ATOM 864 C CA . ARG A 1 109 ? 13.415 -9.127 -9.383 1.00 94.00 109 ARG A CA 1
ATOM 865 C C . ARG A 1 109 ? 13.359 -7.961 -8.399 1.00 94.00 109 ARG A C 1
ATOM 867 O O . ARG A 1 109 ? 12.569 -7.988 -7.461 1.00 94.00 109 ARG A O 1
ATOM 874 N N . LYS A 1 110 ? 14.168 -6.918 -8.608 1.00 93.69 110 LYS A N 1
ATOM 875 C CA . LYS A 1 110 ? 14.120 -5.699 -7.780 1.00 93.69 110 LYS A CA 1
ATOM 876 C C . LYS A 1 110 ? 12.794 -4.956 -7.929 1.00 93.69 110 LYS A C 1
ATOM 878 O O . LYS A 1 110 ? 12.298 -4.399 -6.953 1.00 93.69 110 LYS A O 1
ATOM 883 N N . VAL A 1 111 ? 12.234 -4.923 -9.139 1.00 94.38 111 VAL A N 1
ATOM 884 C CA . VAL A 1 111 ? 10.915 -4.322 -9.372 1.00 94.38 111 VAL A CA 1
ATOM 885 C C . VAL A 1 111 ? 9.835 -5.144 -8.678 1.00 94.38 111 VAL A C 1
ATOM 887 O O . VAL A 1 111 ? 9.018 -4.570 -7.965 1.00 94.38 111 VAL A O 1
ATOM 890 N N . GLU A 1 112 ? 9.861 -6.467 -8.823 1.00 95.12 112 GLU A N 1
ATOM 891 C CA . GLU A 1 112 ? 8.890 -7.359 -8.182 1.00 95.12 112 GLU A CA 1
ATOM 892 C C . GLU A 1 112 ? 8.946 -7.284 -6.650 1.00 95.12 112 GLU A C 1
ATOM 894 O O . GLU A 1 112 ? 7.903 -7.131 -6.023 1.00 95.12 112 GLU A O 1
ATOM 899 N N . ASP A 1 113 ? 10.132 -7.264 -6.032 1.00 94.88 113 ASP A N 1
ATOM 900 C CA . ASP A 1 113 ? 10.257 -7.092 -4.572 1.00 94.88 113 ASP A CA 1
ATOM 901 C C . ASP A 1 113 ? 9.654 -5.757 -4.092 1.00 94.88 113 ASP A C 1
ATOM 903 O O . ASP A 1 113 ? 9.033 -5.670 -3.023 1.00 94.88 113 ASP A O 1
ATOM 907 N N . LYS A 1 114 ? 9.766 -4.708 -4.917 1.00 94.62 114 LYS A N 1
ATOM 908 C CA . LYS A 1 114 ? 9.131 -3.416 -4.648 1.00 94.62 114 LYS A CA 1
ATOM 909 C C . LYS A 1 114 ? 7.607 -3.492 -4.787 1.00 94.62 114 LYS A C 1
ATOM 911 O O . LYS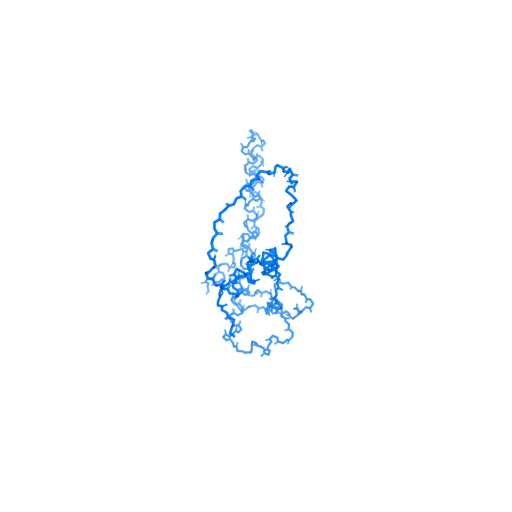 A 1 114 ? 6.905 -2.991 -3.911 1.00 94.62 114 LYS A O 1
ATOM 916 N N . VAL A 1 115 ? 7.092 -4.154 -5.828 1.00 95.94 115 VAL A N 1
ATOM 917 C CA . VAL A 1 115 ? 5.649 -4.415 -6.019 1.00 95.94 115 VAL A CA 1
ATOM 918 C C . VAL A 1 115 ? 5.076 -5.160 -4.811 1.00 95.94 115 VAL A C 1
ATOM 920 O O . VAL A 1 115 ? 4.050 -4.762 -4.257 1.00 95.94 115 VAL A O 1
ATOM 923 N N . GLU A 1 116 ? 5.757 -6.215 -4.370 1.00 95.81 116 GLU A N 1
ATOM 924 C CA . GLU A 1 116 ? 5.361 -7.038 -3.229 1.00 95.81 116 GLU A CA 1
ATOM 925 C C . GLU A 1 116 ? 5.364 -6.243 -1.927 1.00 95.81 116 GLU A C 1
ATOM 927 O O . GLU A 1 116 ? 4.405 -6.294 -1.151 1.00 95.81 116 GLU A O 1
ATOM 932 N N . THR A 1 117 ? 6.412 -5.450 -1.710 1.00 95.25 117 THR A N 1
ATOM 933 C CA . THR A 1 117 ? 6.519 -4.578 -0.541 1.00 95.25 117 THR A CA 1
ATOM 934 C C . THR A 1 117 ? 5.408 -3.529 -0.529 1.00 95.25 117 THR A C 1
ATOM 936 O O . THR A 1 117 ? 4.754 -3.352 0.501 1.00 95.25 117 THR A O 1
ATOM 939 N N . ASP A 1 118 ? 5.128 -2.876 -1.656 1.00 95.50 118 ASP A N 1
ATOM 940 C CA . ASP A 1 118 ? 4.064 -1.874 -1.766 1.00 95.50 118 ASP A CA 1
ATOM 941 C C . ASP A 1 118 ? 2.675 -2.485 -1.545 1.00 95.50 118 ASP A C 1
ATOM 943 O O . ASP A 1 118 ? 1.830 -1.896 -0.855 1.00 95.50 118 ASP A O 1
ATOM 947 N N . ASN A 1 119 ? 2.438 -3.687 -2.077 1.00 96.12 119 ASN A N 1
ATOM 948 C CA . ASN A 1 119 ? 1.197 -4.417 -1.850 1.00 96.12 119 ASN A CA 1
ATO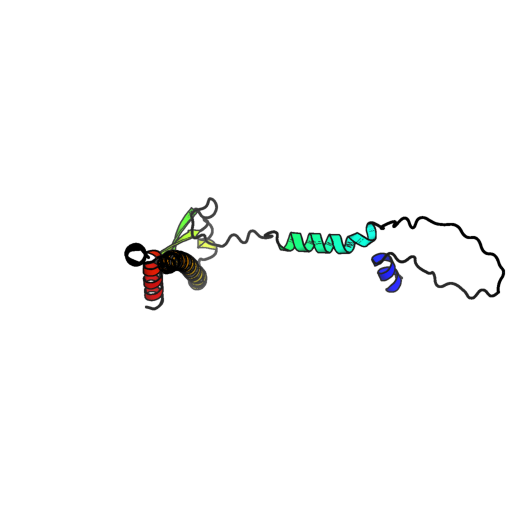M 949 C C . ASN A 1 119 ? 1.034 -4.802 -0.375 1.00 96.12 119 ASN A C 1
ATOM 951 O O . ASN A 1 119 ? -0.019 -4.549 0.213 1.00 96.12 119 ASN A O 1
ATOM 955 N N . LEU A 1 120 ? 2.087 -5.311 0.267 1.00 96.06 120 LEU A N 1
ATOM 956 C CA . LEU A 1 120 ? 2.054 -5.625 1.692 1.00 96.06 120 LEU A CA 1
ATOM 957 C C . LEU A 1 120 ? 1.787 -4.370 2.536 1.00 96.06 120 LEU A C 1
ATOM 959 O O . LEU A 1 120 ? 0.985 -4.405 3.467 1.00 96.06 120 LEU A O 1
ATOM 963 N N . GLN A 1 121 ? 2.386 -3.229 2.188 1.00 96.31 121 GLN A N 1
ATOM 964 C CA . GLN A 1 121 ? 2.101 -1.955 2.853 1.00 96.31 121 GLN A CA 1
ATOM 965 C C . GLN A 1 121 ? 0.641 -1.519 2.670 1.00 96.31 121 GLN A C 1
ATOM 967 O O . GLN A 1 121 ? 0.019 -1.023 3.611 1.00 96.31 121 GLN A O 1
ATOM 972 N N . LYS A 1 122 ? 0.058 -1.726 1.485 1.00 96.00 122 LYS A N 1
ATOM 973 C CA . LYS A 1 122 ? -1.368 -1.475 1.233 1.00 96.00 122 LYS A CA 1
ATOM 974 C C . LYS A 1 122 ? -2.255 -2.356 2.115 1.00 96.00 122 LYS A C 1
ATOM 976 O O . LYS A 1 122 ? -3.178 -1.829 2.737 1.00 96.00 122 LYS A O 1
ATOM 981 N N . VAL A 1 123 ? -1.965 -3.652 2.207 1.00 96.94 123 VAL A N 1
ATOM 982 C CA . VAL A 1 123 ? -2.712 -4.600 3.048 1.00 96.94 123 VAL A CA 1
ATOM 983 C C . VAL A 1 123 ? -2.567 -4.247 4.534 1.00 96.94 123 VAL A C 1
ATOM 985 O O . VAL A 1 123 ? -3.570 -4.138 5.235 1.00 96.94 123 VAL A O 1
ATOM 988 N N . ARG A 1 124 ? -1.356 -3.912 4.999 1.00 97.25 124 ARG A N 1
ATOM 989 C CA . ARG A 1 124 ? -1.098 -3.426 6.369 1.00 97.25 124 ARG A CA 1
ATOM 990 C C . ARG A 1 124 ? -1.925 -2.194 6.721 1.00 97.25 124 ARG A C 1
ATOM 992 O O . ARG A 1 124 ? -2.525 -2.145 7.793 1.00 97.25 124 ARG A O 1
ATOM 999 N N . ARG A 1 125 ? -2.003 -1.206 5.821 1.00 97.69 125 ARG A N 1
ATOM 1000 C CA . ARG A 1 125 ? -2.844 -0.015 6.033 1.00 97.69 125 ARG A CA 1
ATOM 1001 C C . ARG A 1 125 ? -4.321 -0.376 6.183 1.00 97.69 125 ARG A C 1
ATOM 1003 O O . ARG A 1 125 ? -4.991 0.209 7.029 1.00 97.69 125 ARG A O 1
ATOM 1010 N N . ARG A 1 126 ? -4.821 -1.339 5.402 1.00 97.38 126 ARG A N 1
ATOM 1011 C CA . ARG A 1 126 ? -6.214 -1.803 5.494 1.00 97.38 126 ARG A CA 1
ATOM 1012 C C . ARG A 1 126 ? -6.483 -2.567 6.792 1.00 97.38 126 ARG A C 1
ATOM 1014 O O . ARG A 1 126 ? -7.437 -2.224 7.477 1.00 97.38 126 ARG A O 1
ATOM 1021 N N . CYS A 1 127 ? -5.597 -3.476 7.194 1.00 98.19 127 CYS A N 1
ATOM 1022 C CA . CYS A 1 127 ? -5.686 -4.148 8.495 1.00 98.19 127 CYS A CA 1
ATOM 1023 C C . CYS A 1 127 ? -5.673 -3.146 9.665 1.00 98.19 127 CYS A C 1
ATOM 1025 O O . CYS A 1 127 ? -6.470 -3.243 10.594 1.00 98.19 127 CYS A O 1
ATOM 1027 N N . ASN A 1 128 ? -4.815 -2.121 9.617 1.00 97.94 128 ASN A N 1
ATOM 1028 C CA . ASN A 1 128 ? -4.810 -1.078 10.646 1.00 97.94 128 ASN A CA 1
ATOM 1029 C C . ASN A 1 128 ? -6.139 -0.309 10.700 1.00 97.94 128 ASN A C 1
ATOM 1031 O O . ASN A 1 128 ? -6.595 0.042 11.786 1.00 97.94 128 ASN A O 1
ATOM 1035 N N . ALA A 1 129 ? -6.775 -0.069 9.550 1.00 97.94 129 ALA A N 1
ATOM 1036 C CA . ALA A 1 129 ? -8.094 0.550 9.499 1.00 97.94 129 ALA A CA 1
ATOM 1037 C C . ALA A 1 129 ? -9.183 -0.355 10.110 1.00 97.94 129 ALA A C 1
ATOM 1039 O O . ALA A 1 129 ? -10.015 0.147 10.865 1.00 97.94 129 ALA A O 1
ATOM 1040 N N . GLU A 1 130 ? -9.153 -1.669 9.855 1.00 97.56 130 GLU A N 1
ATOM 1041 C CA . GLU A 1 130 ? -10.054 -2.646 10.494 1.00 97.56 130 GLU A CA 1
ATOM 1042 C C . GLU A 1 130 ? -9.871 -2.674 12.014 1.00 97.56 130 GLU A C 1
ATOM 1044 O O . GLU A 1 130 ? -10.840 -2.532 12.760 1.00 97.56 130 GLU A O 1
ATOM 1049 N N . ARG A 1 131 ? -8.622 -2.771 12.485 1.00 97.38 131 ARG A N 1
ATOM 1050 C CA . ARG A 1 131 ? -8.290 -2.746 13.918 1.00 97.38 131 ARG A CA 1
ATOM 1051 C C . ARG A 1 131 ? -8.777 -1.472 14.588 1.00 97.38 131 ARG A C 1
ATOM 1053 O O . ARG A 1 131 ? -9.379 -1.538 15.655 1.00 97.38 131 ARG A O 1
ATOM 1060 N N . LEU A 1 132 ? -8.564 -0.324 13.945 1.00 97.62 132 LEU A N 1
ATOM 1061 C CA . LEU A 1 132 ? -9.063 0.954 14.438 1.00 97.62 132 LEU A CA 1
ATOM 1062 C C . LEU A 1 132 ? -10.597 0.977 14.478 1.00 97.62 132 LEU A C 1
ATOM 1064 O O . LEU A 1 132 ? -11.177 1.503 15.423 1.00 97.62 132 LEU A O 1
ATOM 1068 N N . SER A 1 133 ? -11.264 0.397 13.478 1.00 96.88 133 SER A N 1
ATOM 1069 C CA . SER A 1 133 ? -12.723 0.269 13.470 1.00 96.88 133 SER A CA 1
ATOM 1070 C C . SER A 1 133 ? -13.218 -0.582 14.640 1.00 96.88 133 SER A C 1
ATOM 1072 O O . SER A 1 133 ? -14.119 -0.153 15.358 1.00 96.88 133 SER A O 1
ATOM 1074 N N . LYS A 1 134 ? -12.600 -1.744 14.885 1.00 97.25 134 LYS A N 1
ATOM 1075 C CA . LYS A 1 134 ? -12.920 -2.606 16.032 1.00 97.25 134 LYS A CA 1
ATOM 1076 C C . LYS A 1 134 ? -12.675 -1.892 17.360 1.00 97.25 134 LYS A C 1
ATOM 1078 O O . LYS A 1 134 ? -13.532 -1.909 18.241 1.00 97.25 134 LYS A O 1
ATOM 1083 N N . GLN A 1 135 ? -11.543 -1.205 17.485 1.00 97.25 135 GLN A N 1
ATOM 1084 C CA . GLN A 1 135 ? -11.198 -0.450 18.685 1.00 97.25 135 GLN A CA 1
ATOM 1085 C C . GLN A 1 135 ? -12.237 0.634 19.003 1.00 97.25 135 GLN A C 1
ATOM 1087 O O . GLN A 1 135 ? -12.650 0.747 20.152 1.00 97.25 135 GLN A O 1
ATOM 1092 N N . LYS A 1 136 ? -12.734 1.366 17.998 1.00 97.50 136 LYS A N 1
ATOM 1093 C CA . LYS A 1 136 ? -13.799 2.365 18.194 1.00 97.50 136 LYS A CA 1
ATOM 1094 C C . LYS A 1 136 ? -15.080 1.759 18.768 1.00 97.50 136 LYS A C 1
ATOM 1096 O O . LYS A 1 136 ? -15.712 2.380 19.619 1.00 97.50 136 LYS A O 1
ATOM 1101 N N . VAL A 1 137 ? -15.463 0.556 18.330 1.00 97.19 137 VAL A N 1
ATOM 1102 C CA . VAL A 1 137 ? -16.637 -0.146 18.881 1.00 97.19 137 VAL A CA 1
ATOM 1103 C C . VAL A 1 137 ? -16.397 -0.526 20.340 1.00 97.19 137 VAL A C 1
ATOM 1105 O O . VAL A 1 137 ? -17.271 -0.307 21.173 1.00 97.19 137 VAL A O 1
ATOM 1108 N N . ILE A 1 138 ? -15.207 -1.030 20.671 1.00 97.25 138 ILE A N 1
ATOM 1109 C CA . ILE A 1 138 ? -14.834 -1.384 22.050 1.00 97.25 138 ILE A CA 1
ATOM 1110 C C . ILE A 1 138 ? -14.820 -0.145 22.955 1.00 97.25 138 ILE A C 1
ATOM 1112 O O . ILE A 1 138 ? -15.330 -0.182 24.074 1.00 97.25 138 ILE A O 1
ATOM 1116 N N . GLU A 1 139 ? -14.262 0.966 22.481 1.00 97.25 139 GLU A N 1
ATOM 1117 C CA . GLU A 1 139 ? -14.246 2.238 23.208 1.00 97.25 139 GLU A CA 1
ATOM 1118 C C . GLU A 1 139 ? -15.669 2.745 23.468 1.00 97.25 139 GLU A C 1
ATOM 1120 O O . GLU A 1 139 ? -16.004 3.072 24.608 1.00 97.25 139 GLU A O 1
ATOM 1125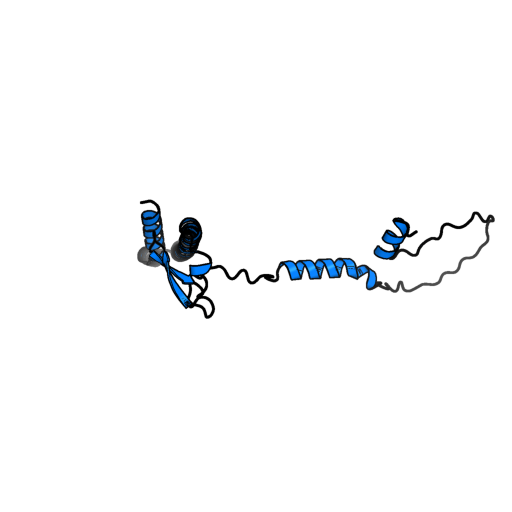 N N . ALA A 1 140 ? -16.539 2.707 22.456 1.00 96.62 140 ALA A N 1
ATOM 1126 C CA . ALA A 1 140 ? -17.952 3.045 22.610 1.00 96.62 140 ALA A CA 1
ATOM 1127 C C . ALA A 1 140 ? -18.706 2.055 23.522 1.00 96.62 140 ALA A C 1
ATOM 1129 O O . ALA A 1 140 ? -19.608 2.445 24.262 1.00 96.62 140 ALA A O 1
ATOM 1130 N N . ALA A 1 141 ? -18.328 0.774 23.536 1.00 97.00 141 ALA A N 1
ATOM 1131 C CA . ALA A 1 141 ? -18.891 -0.204 24.465 1.00 97.00 141 ALA A CA 1
ATOM 1132 C C . ALA A 1 141 ? -18.517 0.130 25.916 1.00 97.00 141 ALA A C 1
ATOM 1134 O O . ALA A 1 141 ? -19.332 -0.014 26.825 1.00 97.00 141 ALA A O 1
ATOM 1135 N N . ASN A 1 142 ? -17.292 0.612 26.139 1.00 95.00 142 ASN A N 1
ATOM 1136 C CA . ASN A 1 142 ? -16.793 0.968 27.464 1.00 95.00 142 ASN A CA 1
ATOM 1137 C C . ASN A 1 142 ? -17.440 2.223 28.059 1.00 95.00 142 ASN A C 1
ATOM 1139 O O . ASN A 1 142 ? -17.471 2.331 29.285 1.00 95.00 142 ASN A O 1
ATOM 1143 N N . SER A 1 143 ? -17.988 3.128 27.241 1.00 96.06 143 SER A N 1
ATOM 1144 C CA . SER A 1 143 ? -18.817 4.238 27.738 1.00 96.06 143 SER A CA 1
ATOM 1145 C C . SER A 1 143 ? -20.236 3.819 28.136 1.00 96.06 143 SER A C 1
ATOM 1147 O O . SER A 1 143 ? -20.907 4.564 28.846 1.00 96.06 143 SER A O 1
ATOM 1149 N N . ASN A 1 144 ? -20.692 2.640 27.704 1.00 95.44 144 ASN A N 1
ATOM 1150 C CA . ASN A 1 144 ? -22.014 2.102 28.017 1.00 95.44 144 ASN A CA 1
ATOM 1151 C C . ASN A 1 144 ? -21.972 1.126 29.205 1.00 95.44 144 ASN A C 1
ATOM 1153 O O . ASN A 1 144 ? -20.910 0.720 29.685 1.00 95.44 144 ASN A O 1
ATOM 1157 N N . GLN A 1 145 ? -23.147 0.738 29.708 1.00 94.62 145 GLN A N 1
ATOM 1158 C CA . GLN A 1 145 ? -23.285 -0.162 30.860 1.00 94.62 145 GLN A CA 1
ATOM 1159 C C . GLN A 1 145 ? -24.311 -1.276 30.601 1.00 94.62 145 GLN A C 1
ATOM 1161 O O . GLN A 1 145 ? -25.114 -1.216 29.671 1.00 94.62 145 GLN A O 1
ATOM 1166 N N . GLY A 1 146 ? -24.277 -2.322 31.431 1.00 95.06 146 GLY A N 1
ATOM 1167 C CA . GLY A 1 146 ? -25.264 -3.404 31.413 1.00 95.06 146 GLY A CA 1
ATOM 1168 C C . GLY A 1 146 ? -25.318 -4.200 30.102 1.00 95.06 146 GLY A C 1
ATOM 1169 O O . GLY A 1 146 ? -24.292 -4.554 29.514 1.00 95.06 146 GLY A O 1
ATOM 1170 N N . ALA A 1 147 ? -26.537 -4.518 29.661 1.00 95.88 147 ALA A N 1
ATOM 1171 C CA . ALA A 1 147 ? -26.775 -5.350 28.481 1.00 95.88 147 ALA A CA 1
ATOM 1172 C C . ALA A 1 147 ? -26.263 -4.707 27.181 1.00 95.88 147 ALA A C 1
ATOM 1174 O O . ALA A 1 147 ? -25.822 -5.419 26.284 1.00 95.88 147 ALA A O 1
ATOM 1175 N N . GLU A 1 148 ? -26.285 -3.375 27.083 1.00 94.69 148 GLU A N 1
ATOM 1176 C CA . GLU A 1 148 ? -25.812 -2.646 25.904 1.00 94.69 148 GLU A CA 1
ATOM 1177 C C . GLU A 1 148 ? -24.305 -2.814 25.705 1.00 94.69 148 GLU A C 1
ATOM 1179 O O . GLU A 1 148 ? -23.874 -3.224 24.629 1.00 94.69 148 GLU A O 1
ATOM 1184 N N . LYS A 1 149 ? -23.513 -2.629 26.771 1.00 97.38 149 LYS A N 1
ATOM 1185 C CA . LYS A 1 149 ? -22.067 -2.890 26.741 1.00 97.38 149 LYS A CA 1
ATOM 1186 C C . LYS A 1 149 ? -21.756 -4.305 26.249 1.00 97.38 149 LYS A C 1
ATOM 1188 O O . LYS A 1 149 ? -20.897 -4.480 25.392 1.00 97.38 149 LYS A O 1
ATOM 1193 N N . SER A 1 150 ? -22.466 -5.303 26.777 1.00 96.75 150 SER A N 1
ATOM 1194 C CA . SER A 1 150 ? -22.237 -6.712 26.425 1.00 96.75 150 SER A CA 1
ATOM 1195 C C . SER A 1 150 ? -22.507 -6.976 24.939 1.00 96.75 150 SER A C 1
ATOM 1197 O O . SER A 1 150 ? -21.681 -7.589 24.271 1.00 96.75 150 SER A O 1
ATOM 1199 N N . ARG A 1 151 ? -23.605 -6.427 24.398 1.00 96.38 151 ARG A N 1
ATOM 1200 C CA . ARG A 1 151 ? -23.950 -6.535 22.969 1.00 96.38 151 ARG A CA 1
ATOM 1201 C C . ARG A 1 151 ? -22.915 -5.871 22.063 1.00 96.38 151 ARG A C 1
ATOM 1203 O O . ARG A 1 151 ? -22.587 -6.413 21.015 1.00 96.38 151 ARG A O 1
ATOM 1210 N N . MET A 1 152 ? -22.405 -4.701 22.448 1.00 97.12 152 MET A N 1
ATOM 1211 C CA . MET A 1 152 ? -21.400 -3.990 21.650 1.00 97.12 152 MET A CA 1
ATOM 1212 C C . MET A 1 152 ? -20.051 -4.717 21.628 1.00 97.12 152 MET A C 1
ATOM 1214 O O . MET A 1 152 ? -19.387 -4.727 20.595 1.00 97.12 152 MET A O 1
ATOM 1218 N N . LEU A 1 153 ? -19.650 -5.339 22.742 1.00 97.12 153 LEU A N 1
ATOM 1219 C CA . LEU A 1 153 ? -18.432 -6.152 22.795 1.00 97.12 153 LEU A CA 1
ATOM 1220 C C . LEU A 1 153 ? -18.561 -7.419 21.943 1.00 97.12 153 LEU A C 1
ATOM 1222 O O . LEU A 1 153 ? -17.663 -7.709 21.161 1.00 97.12 153 LEU A O 1
ATOM 1226 N N . GLU A 1 154 ? -19.697 -8.113 22.024 1.00 96.75 154 GLU A N 1
ATOM 1227 C CA . GLU A 1 154 ? -19.983 -9.264 21.159 1.00 96.75 154 GLU A CA 1
ATOM 1228 C C . GLU A 1 154 ? -19.960 -8.866 19.674 1.00 96.75 154 GLU A C 1
ATOM 1230 O O . GLU A 1 154 ? -19.326 -9.532 18.855 1.00 96.75 154 GLU A O 1
ATOM 1235 N N . ALA A 1 155 ? -20.557 -7.718 19.334 1.00 95.62 155 ALA A N 1
ATOM 1236 C CA . ALA A 1 155 ? -20.498 -7.172 17.983 1.00 95.62 155 ALA A CA 1
ATOM 1237 C C . ALA A 1 155 ? -19.051 -6.910 17.532 1.00 95.62 155 ALA A C 1
ATOM 1239 O O . ALA A 1 155 ? -18.692 -7.305 16.425 1.00 95.62 155 ALA A O 1
ATOM 1240 N N . ALA A 1 156 ? -18.211 -6.311 18.386 1.00 96.50 156 ALA A N 1
ATOM 1241 C CA . ALA A 1 156 ? -16.797 -6.065 18.094 1.00 96.50 156 ALA A CA 1
ATOM 1242 C C . ALA A 1 156 ? -15.996 -7.360 17.880 1.00 96.50 156 ALA A C 1
ATOM 1244 O O . ALA A 1 156 ? -15.064 -7.388 17.073 1.00 96.50 156 ALA A O 1
ATOM 1245 N N . AS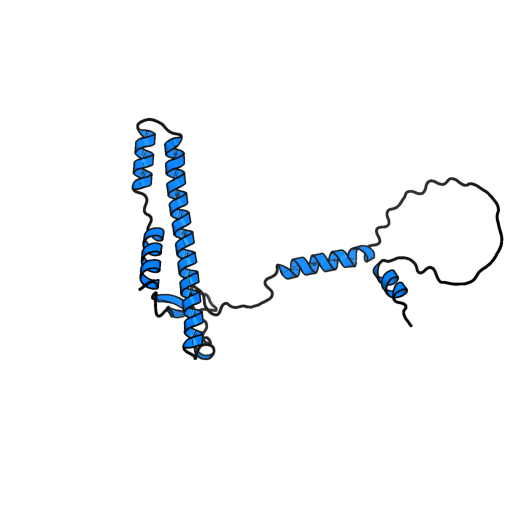P A 1 157 ? -16.341 -8.435 18.587 1.00 94.56 157 ASP A N 1
ATOM 1246 C CA . ASP A 1 157 ? -15.699 -9.741 18.423 1.00 94.56 157 ASP A CA 1
ATOM 1247 C C . ASP A 1 157 ? -16.131 -10.469 17.157 1.00 94.56 157 ASP A C 1
ATOM 1249 O O . ASP A 1 157 ? -15.309 -11.147 16.546 1.00 94.56 157 ASP A O 1
ATOM 1253 N N . SER A 1 158 ? -17.362 -10.243 16.705 1.00 95.25 158 SER A N 1
ATOM 1254 C CA . SER A 1 158 ? -17.863 -10.761 15.428 1.00 95.25 158 SER A CA 1
ATOM 1255 C C . SER A 1 158 ? -17.435 -9.954 14.192 1.00 95.25 158 SER A C 1
ATOM 1257 O O . SER A 1 158 ? -17.821 -10.304 13.077 1.00 95.25 158 SER A O 1
ATOM 1259 N N . MET A 1 159 ? -16.673 -8.865 14.356 1.00 94.38 159 MET A N 1
ATOM 1260 C CA . MET A 1 159 ? -16.213 -8.055 13.224 1.00 94.38 159 MET A CA 1
ATOM 1261 C C . MET A 1 159 ? -15.231 -8.833 12.346 1.00 94.38 159 MET A C 1
ATOM 1263 O O . MET A 1 159 ? -14.217 -9.334 12.828 1.00 94.38 159 MET A O 1
ATOM 1267 N N . ASP A 1 160 ? -15.512 -8.858 11.044 1.00 94.81 160 ASP A N 1
ATOM 1268 C CA . ASP A 1 160 ? -14.618 -9.420 10.034 1.00 94.81 160 ASP A CA 1
ATOM 1269 C C . ASP A 1 160 ? -13.309 -8.610 9.941 1.00 94.81 160 ASP A C 1
ATOM 1271 O O . ASP A 1 160 ? -13.333 -7.378 9.870 1.00 94.81 160 ASP A O 1
ATOM 1275 N N . MET A 1 161 ? -12.174 -9.315 9.954 1.00 95.50 161 MET A N 1
ATOM 1276 C CA . MET A 1 161 ? -10.819 -8.756 9.847 1.00 95.50 161 MET A CA 1
ATOM 1277 C C . MET A 1 161 ? -10.050 -9.369 8.667 1.00 95.50 161 MET A C 1
ATOM 1279 O O . MET A 1 161 ? -8.866 -9.705 8.771 1.00 95.50 161 MET A O 1
ATOM 1283 N N . GLN A 1 162 ? -10.735 -9.524 7.533 1.00 96.69 162 GLN A N 1
ATOM 1284 C CA . GLN A 1 162 ? -10.192 -10.112 6.310 1.00 96.69 162 GLN A CA 1
ATOM 1285 C C . GLN A 1 162 ? -8.848 -9.508 5.864 1.00 96.69 162 GLN A C 1
ATOM 1287 O O . GLN A 1 162 ? -7.988 -10.239 5.371 1.00 96.69 162 GLN A O 1
ATOM 1292 N N . TRP A 1 163 ? -8.619 -8.195 6.030 1.00 97.06 163 TRP A N 1
ATOM 1293 C CA . TRP A 1 163 ? -7.346 -7.582 5.626 1.00 97.06 163 TRP A CA 1
ATOM 1294 C C . TRP A 1 163 ? -6.210 -7.931 6.579 1.00 97.06 163 TRP A C 1
ATOM 1296 O O . TRP A 1 163 ? -5.060 -8.007 6.142 1.00 97.06 163 TRP A O 1
ATOM 1306 N N . CYS A 1 164 ? -6.497 -8.130 7.864 1.00 97.06 164 CYS A N 1
ATOM 1307 C CA . CYS A 1 164 ? -5.510 -8.635 8.810 1.00 97.06 164 CYS A CA 1
ATOM 1308 C C . CYS A 1 164 ? -5.149 -10.098 8.545 1.00 97.06 164 CYS A C 1
ATOM 1310 O O . CYS A 1 164 ? -3.959 -10.411 8.525 1.00 97.06 164 CYS A O 1
ATOM 1312 N N . ASP A 1 165 ? -6.132 -10.947 8.247 1.00 96.94 165 ASP A N 1
ATOM 1313 C CA . ASP A 1 165 ? -5.885 -12.348 7.887 1.00 96.94 165 ASP A CA 1
ATOM 1314 C C . ASP A 1 165 ? -5.046 -12.451 6.604 1.00 96.94 165 ASP A C 1
ATOM 1316 O O . ASP A 1 165 ? -4.081 -13.215 6.527 1.00 96.94 165 ASP A O 1
ATOM 1320 N N . GLU A 1 166 ? -5.365 -11.628 5.601 1.00 95.88 166 GLU A N 1
ATOM 1321 C CA . GLU A 1 166 ? -4.588 -11.541 4.364 1.00 95.88 166 GLU A CA 1
ATOM 1322 C C . GLU A 1 166 ? -3.166 -11.026 4.613 1.00 95.88 166 GLU A C 1
ATOM 1324 O O . GLU A 1 166 ? -2.206 -11.541 4.039 1.00 95.88 166 GLU A O 1
ATOM 1329 N N . LYS A 1 167 ? -2.997 -10.042 5.508 1.00 97.00 167 LYS A N 1
ATOM 1330 C CA . LYS A 1 167 ? -1.671 -9.544 5.897 1.00 97.00 167 LYS A CA 1
ATOM 1331 C C . LYS A 1 167 ? -0.808 -10.679 6.451 1.00 97.00 167 LYS A C 1
ATOM 1333 O O . LYS A 1 167 ? 0.347 -10.803 6.054 1.00 97.00 167 LYS A O 1
ATOM 1338 N N . ASP A 1 168 ? -1.358 -11.486 7.355 1.00 95.94 168 ASP A N 1
ATOM 1339 C CA . ASP A 1 168 ? -0.628 -12.585 7.990 1.00 95.94 168 ASP A CA 1
ATOM 1340 C C . ASP A 1 168 ? -0.299 -13.702 6.982 1.00 95.94 168 ASP A C 1
ATOM 1342 O O . ASP A 1 168 ? 0.818 -14.222 6.990 1.00 95.94 168 ASP A O 1
ATOM 1346 N N . ARG A 1 169 ? -1.208 -14.007 6.041 1.00 94.94 169 ARG A N 1
ATOM 1347 C CA . ARG A 1 169 ? -0.926 -14.935 4.927 1.00 94.94 169 ARG A CA 1
ATOM 1348 C C . ARG A 1 169 ? 0.219 -14.457 4.039 1.00 94.94 169 ARG A C 1
ATOM 1350 O O . ARG A 1 169 ? 1.111 -15.245 3.735 1.00 94.94 169 ARG A O 1
ATOM 1357 N N . LEU A 1 170 ? 0.213 -13.187 3.636 1.00 94.12 170 LEU A N 1
ATOM 1358 C CA . LEU A 1 170 ? 1.257 -12.621 2.776 1.00 94.12 170 LEU A CA 1
ATOM 1359 C C . LEU A 1 170 ? 2.615 -12.548 3.487 1.00 94.12 170 LEU A C 1
ATOM 1361 O O . LEU A 1 170 ? 3.647 -12.791 2.866 1.00 94.12 170 LEU A O 1
ATOM 1365 N N . GLU A 1 171 ? 2.634 -12.236 4.785 1.00 94.00 171 GLU A N 1
ATOM 1366 C CA . GLU A 1 171 ? 3.868 -12.243 5.581 1.00 94.00 171 GLU A CA 1
ATOM 1367 C C . GLU A 1 171 ? 4.435 -13.658 5.736 1.00 94.00 171 GLU A C 1
ATOM 1369 O O . GLU A 1 171 ? 5.646 -13.835 5.606 1.00 94.00 171 GLU A O 1
ATOM 1374 N N . ALA A 1 172 ? 3.577 -14.664 5.935 1.00 93.62 172 ALA A N 1
ATOM 1375 C CA . ALA A 1 172 ? 3.992 -16.063 5.967 1.00 93.62 172 ALA A CA 1
ATOM 1376 C C . ALA A 1 172 ? 4.528 -16.539 4.605 1.00 93.62 172 ALA A C 1
ATOM 1378 O O . ALA A 1 172 ? 5.575 -17.177 4.555 1.00 93.62 172 ALA A O 1
ATOM 1379 N N . ALA A 1 173 ? 3.855 -16.183 3.505 1.00 91.81 173 ALA A N 1
ATOM 1380 C CA . ALA A 1 173 ? 4.275 -16.542 2.151 1.00 91.81 173 ALA A CA 1
ATOM 1381 C C . ALA A 1 173 ? 5.612 -15.902 1.744 1.00 91.81 173 ALA A C 1
ATOM 1383 O O . ALA A 1 173 ? 6.368 -16.506 0.997 1.00 91.81 173 ALA A O 1
ATOM 1384 N N . ARG A 1 174 ? 5.930 -14.700 2.245 1.00 88.31 174 ARG A N 1
ATOM 1385 C CA . ARG A 1 174 ? 7.216 -14.032 1.968 1.00 88.31 174 ARG A CA 1
ATOM 1386 C C . ARG A 1 174 ? 8.380 -14.610 2.782 1.00 88.31 174 ARG A C 1
ATOM 1388 O O . ARG A 1 174 ? 9.534 -14.406 2.418 1.00 88.31 174 ARG A O 1
ATOM 1395 N N . ALA A 1 175 ? 8.086 -15.227 3.924 1.00 87.88 175 ALA A N 1
ATOM 1396 C CA . ALA A 1 175 ? 9.095 -15.753 4.840 1.00 87.88 175 ALA A CA 1
ATOM 1397 C C . ALA A 1 175 ? 9.526 -17.197 4.525 1.00 87.88 175 ALA A C 1
ATOM 1399 O O . ALA A 1 175 ? 10.576 -17.617 5.018 1.00 87.88 175 ALA A O 1
ATOM 1400 N N . GLY A 1 176 ? 8.709 -17.945 3.775 1.00 73.06 176 GLY A N 1
ATOM 1401 C CA . GLY A 1 176 ? 8.998 -19.306 3.303 1.00 73.06 176 GLY A CA 1
ATOM 1402 C C . GLY A 1 176 ? 9.742 -19.319 1.978 1.00 73.06 176 GLY A C 1
ATOM 1403 O O . GLY A 1 176 ? 10.533 -20.269 1.791 1.00 73.06 176 GLY A O 1
#

Radius of gyration: 34.42 Å; chains: 1; bounding box: 64×96×55 Å

Foldseek 3Di:
DQDPVNVVCVQQVPPDPDDDDDDDDDDDDDDDDDDDPPPPPPPVSNCVVVVVVVVVVVVVPPPPDPPVPQKALDDDPQFHQWDAADQQRRIITGHPCSCVVQVDPVSVNVSSVVSLVVVLVVLVVLLVVQVVVLVVLLVVLVVDDDPSSVVSNVVSVPRDRVSVVVSVVSVVSVVD

pLDDT: mean 79.98, std 20.23, range [32.62, 98.19]

Secondary structure (DSSP, 8-state):
---HHHHHHHHHT------------------------------GGGGHHHHHHHHHHHHHHS--S----S-BSS--SS--EEEE-TTT--EEEE-TTHHHHS-SHHHHHHHHHHHHHHHHHHHHHHHHHHHHHHHHHHHHHHHS-HHHHHHHHHHHHT---HHHHHHHHHHHHHH-

Sequence (176 aa):
DLSPEDIFNMFFGMPPRGHGGPQRRHPHHQQHARGGQQEVNVNLMQLAPFALLFLFSLVSTLPFGNDATPYSLQVSDVHGLERSTEILGVRYWVDPTFDLRYSDSATLRKVEDKVETDNLQKVRRRCNAERLSKQKVIEAANSNQGAEKSRMLEAADSMDMQWCDEKDRLEAARAG

Organism: NCBI:txid156173

InterPro domains:
  IPR015399 Domain of unknown function DUF1977, DnaJ-like [PF09320] (67-166)
  IPR051100 DnaJ subfamily B/C chaperone co-factors [PTHR43908] (2-169)